Protein AF-A0A3C2ABX9-F1 (afdb_monomer)

Mean predicted aligned error: 4.37 Å

pLDDT: mean 92.17, std 7.95, range [58.44, 98.31]

Secondary structure (DSSP, 8-state):
-TTT-SSP-HHHHHHHHHHHHHHTT--GGG-B-S-SSS--TT-B--HHHHHHHHHHHHH-TTTHHHHHHHSEETTTSGGGTTSSTTSTTSSSEEEEEEEETTEEEEEEEEE-SS---BTTB-PPTT-EEEEEEEEES--S-HHHHHHHHHHHHHHHH-

Nearest PDB structures (foldseek):
  3w1z-assembly1_C  TM=5.181E-01  e=7.958E-01  Schizosaccharomyces pombe 972h-
  3w1z-assembly1_D  TM=4.796E-01  e=7.460E-01  Schizosaccharomyces pombe 972h-
  3guf-assembly1_B  TM=4.893E-01  e=2.387E+00  Xanthomonas citri
  2y7b-assembly1_A  TM=3.233E-01  e=1.099E+00  Homo sapiens
  7lbm-assembly1_k  TM=2.694E-01  e=2.238E+00  Homo sapiens

Structure (mmCIF, N/CA/C/O backbone):
data_AF-A0A3C2ABX9-F1
#
_entry.id   AF-A0A3C2ABX9-F1
#
loop_
_atom_site.group_PDB
_atom_site.id
_atom_site.type_symbol
_atom_site.label_atom_id
_atom_site.label_alt_id
_atom_site.label_comp_id
_atom_site.label_asym_id
_atom_site.label_entity_id
_atom_site.label_seq_id
_atom_site.pdbx_PDB_ins_code
_atom_site.Cartn_x
_atom_site.Cartn_y
_atom_site.Cartn_z
_atom_site.occupancy
_atom_site.B_iso_or_equiv
_atom_site.auth_seq_id
_atom_site.auth_comp_id
_atom_site.auth_asym_id
_atom_site.auth_atom_id
_atom_site.pdbx_PDB_model_num
ATOM 1 N N . ALA A 1 1 ? -6.754 10.333 20.309 1.00 70.50 1 ALA A N 1
ATOM 2 C CA . ALA A 1 1 ? -6.739 11.303 21.423 1.00 70.50 1 ALA A CA 1
ATOM 3 C C . ALA A 1 1 ? -7.080 12.703 20.928 1.00 70.50 1 ALA A C 1
ATOM 5 O O . ALA A 1 1 ? -7.926 13.340 21.531 1.00 70.50 1 ALA A O 1
ATOM 6 N N . GLU A 1 2 ? -6.481 13.148 19.821 1.00 89.44 2 GLU A N 1
ATOM 7 C CA . GLU A 1 2 ? -6.726 14.481 19.250 1.00 89.44 2 GLU A CA 1
ATOM 8 C C . GLU A 1 2 ? -8.150 14.650 18.700 1.00 89.44 2 GLU A C 1
ATOM 10 O O . GLU A 1 2 ? -8.809 15.628 19.021 1.00 89.44 2 GLU A O 1
ATOM 15 N N . ILE A 1 3 ? -8.658 13.664 17.949 1.00 91.69 3 ILE A N 1
ATOM 16 C CA . ILE A 1 3 ? -9.983 13.758 17.306 1.00 91.69 3 ILE A CA 1
ATOM 17 C C . ILE A 1 3 ? -11.118 13.310 18.247 1.00 91.69 3 ILE A C 1
ATOM 19 O O . ILE A 1 3 ? -12.088 14.030 18.452 1.00 91.69 3 ILE A O 1
ATOM 23 N N . LYS A 1 4 ? -10.998 12.124 18.862 1.00 93.81 4 LYS A N 1
ATOM 24 C CA . LYS A 1 4 ? -12.043 11.500 19.716 1.00 93.81 4 LYS A CA 1
ATOM 25 C C . LYS A 1 4 ? -11.814 11.669 21.232 1.00 93.81 4 LYS A C 1
ATOM 27 O O . LYS A 1 4 ? -12.359 10.918 22.048 1.00 93.81 4 LYS A O 1
ATOM 32 N N . GLY A 1 5 ? -10.943 12.598 21.629 1.00 94.00 5 GLY A N 1
ATOM 33 C CA . GLY A 1 5 ? -10.576 12.840 23.029 1.00 94.00 5 GLY A CA 1
ATOM 34 C C . GLY A 1 5 ? -9.730 11.731 23.677 1.00 94.00 5 GLY A C 1
ATOM 35 O O . GLY A 1 5 ? -9.520 10.651 23.113 1.00 94.00 5 GLY A O 1
ATOM 36 N N . ALA A 1 6 ? -9.228 12.000 24.884 1.00 93.44 6 ALA A N 1
ATOM 37 C CA . ALA A 1 6 ? -8.481 11.039 25.697 1.00 93.44 6 ALA A CA 1
ATOM 38 C C . ALA A 1 6 ? -9.420 10.059 26.447 1.00 93.44 6 ALA A C 1
ATOM 40 O O . ALA A 1 6 ? -10.576 10.400 26.700 1.00 93.44 6 ALA A O 1
ATOM 41 N N . PRO A 1 7 ? -8.962 8.842 26.801 1.00 93.62 7 PRO A N 1
ATOM 42 C CA . PRO A 1 7 ? -7.732 8.211 26.325 1.00 93.62 7 PRO A CA 1
ATOM 43 C C . PRO A 1 7 ? -7.827 7.873 24.827 1.00 93.62 7 PRO A C 1
ATOM 45 O O . PRO A 1 7 ? -8.923 7.747 24.276 1.00 93.62 7 PRO A O 1
ATOM 48 N N . GLY A 1 8 ? -6.675 7.760 24.160 1.00 94.19 8 GLY A N 1
ATOM 49 C CA . GLY A 1 8 ? -6.604 7.194 22.813 1.00 94.19 8 GLY A CA 1
ATOM 50 C C . GLY A 1 8 ? -6.728 5.676 22.890 1.00 94.19 8 GLY A C 1
ATOM 51 O O . GLY A 1 8 ? -5.913 5.044 23.554 1.00 94.19 8 GLY A O 1
ATOM 52 N N . THR A 1 9 ? -7.740 5.108 22.238 1.00 94.38 9 THR A N 1
ATOM 53 C CA . THR A 1 9 ? -7.980 3.657 22.205 1.00 94.38 9 THR A CA 1
ATOM 54 C C . THR A 1 9 ? -8.061 3.167 20.763 1.00 94.38 9 THR A C 1
ATOM 56 O O . THR A 1 9 ? -8.286 3.969 19.850 1.00 94.38 9 THR A O 1
ATOM 59 N N . THR A 1 10 ? -7.879 1.861 20.552 1.00 92.69 10 THR A N 1
ATOM 60 C CA . THR A 1 10 ? -8.002 1.239 19.226 1.00 92.69 10 THR A CA 1
ATOM 61 C C . THR A 1 10 ? -9.390 1.474 18.644 1.00 92.69 10 THR A C 1
ATOM 63 O O . THR A 1 10 ? -9.498 1.867 17.490 1.00 92.69 10 THR A O 1
ATOM 66 N N . GLU A 1 11 ? -10.441 1.327 19.449 1.00 93.88 11 GLU A N 1
ATOM 67 C CA . GLU A 1 11 ? -11.836 1.501 19.030 1.00 93.88 11 GLU A CA 1
ATOM 68 C C . GLU A 1 11 ? -12.074 2.917 18.498 1.00 93.88 11 GLU A C 1
ATOM 70 O O . GLU A 1 11 ? -12.563 3.088 17.386 1.00 93.88 11 GLU A O 1
ATOM 75 N N . LYS A 1 12 ? -11.619 3.940 19.234 1.00 95.69 12 LYS A N 1
ATOM 76 C CA . LYS A 1 12 ? -11.708 5.339 18.796 1.00 95.69 12 LYS A CA 1
ATOM 77 C C . LYS A 1 12 ? -10.891 5.616 17.533 1.00 95.69 12 LYS A C 1
ATOM 79 O O . LYS A 1 12 ? -11.264 6.473 16.741 1.00 95.69 12 LYS A O 1
ATOM 84 N N . GLY A 1 13 ? -9.750 4.947 17.369 1.00 95.44 13 GLY A N 1
ATOM 85 C CA . GLY A 1 13 ? -8.945 5.048 16.152 1.00 95.44 13 GLY A CA 1
ATOM 86 C C . GLY A 1 13 ? -9.660 4.440 14.946 1.00 95.44 13 GLY A C 1
ATOM 87 O O . GLY A 1 13 ? -9.686 5.052 13.883 1.00 95.44 13 GLY A O 1
ATOM 88 N N . LEU A 1 14 ? -10.285 3.275 15.129 1.00 95.12 14 LEU A N 1
ATOM 89 C CA . LEU A 1 14 ? -11.068 2.611 14.091 1.00 95.12 14 LEU A CA 1
ATOM 90 C C . LEU A 1 14 ? -12.284 3.444 13.682 1.00 95.12 14 LEU A C 1
ATOM 92 O O . LEU A 1 14 ? -12.527 3.563 12.490 1.00 95.12 14 LEU A O 1
ATOM 96 N N . GLU A 1 15 ? -12.979 4.093 14.621 1.00 95.38 15 GLU A N 1
ATOM 97 C CA . GLU A 1 15 ? -14.072 5.020 14.287 1.00 95.38 15 GLU A CA 1
ATOM 98 C C . GLU A 1 15 ? -13.621 6.130 13.326 1.00 95.38 15 GLU A C 1
ATOM 100 O O . GLU A 1 15 ? -14.303 6.405 12.346 1.00 95.38 15 GLU A O 1
ATOM 105 N N . VAL A 1 16 ? -12.452 6.735 13.567 1.00 96.44 16 VAL A N 1
ATOM 106 C CA . VAL A 1 16 ? -11.902 7.783 12.686 1.00 96.44 16 VAL A CA 1
ATOM 107 C C . VAL A 1 16 ? -11.545 7.222 11.307 1.00 96.44 16 VAL A C 1
ATOM 109 O O . VAL A 1 16 ? -11.787 7.871 10.292 1.00 96.44 16 VAL A O 1
ATOM 112 N N . VAL A 1 17 ? -10.982 6.011 11.252 1.00 96.06 17 VAL A N 1
ATOM 113 C CA . VAL A 1 17 ? -10.695 5.339 9.975 1.00 96.06 17 VAL A CA 1
ATOM 114 C C . VAL A 1 17 ? -11.992 5.061 9.216 1.00 96.06 17 VAL A C 1
ATOM 116 O O . VAL A 1 17 ? -12.058 5.329 8.023 1.00 96.06 17 VAL A O 1
ATOM 119 N N . GLU A 1 18 ? -13.030 4.560 9.884 1.00 95.69 18 GLU A N 1
ATOM 120 C CA . GLU A 1 18 ? -14.331 4.290 9.266 1.00 95.69 18 GLU A CA 1
ATOM 121 C C . GLU A 1 18 ? -15.009 5.559 8.734 1.00 95.69 18 GLU A C 1
ATOM 123 O O . GLU A 1 18 ? -15.584 5.523 7.647 1.00 95.69 18 GLU A O 1
ATOM 128 N N . GLU A 1 19 ? -14.913 6.675 9.461 1.00 96.50 19 GLU A N 1
ATOM 129 C CA . GLU A 1 19 ? -15.397 7.985 9.008 1.00 96.50 19 GLU A CA 1
ATOM 130 C C . GLU A 1 19 ? -14.702 8.406 7.709 1.00 96.50 19 GLU A C 1
ATOM 132 O O . GLU A 1 19 ? -15.377 8.687 6.718 1.00 96.50 19 GLU A O 1
ATOM 137 N N . TYR A 1 20 ? -13.369 8.332 7.670 1.00 96.81 20 TYR A N 1
ATOM 138 C CA . TYR A 1 20 ? -12.590 8.629 6.467 1.00 96.81 20 TYR A CA 1
ATOM 139 C C . TYR A 1 20 ? -12.945 7.706 5.287 1.00 96.81 20 TYR A C 1
ATOM 141 O O . TYR A 1 20 ? -13.106 8.169 4.158 1.00 96.81 20 TYR A O 1
ATOM 149 N N . LEU A 1 21 ? -13.112 6.398 5.521 1.00 97.75 21 LEU A N 1
ATOM 150 C CA . LEU A 1 21 ? -13.526 5.468 4.464 1.00 97.75 21 LEU A CA 1
ATOM 151 C C . LEU A 1 21 ? -14.907 5.835 3.897 1.00 97.75 21 LEU A C 1
ATOM 153 O O . LEU A 1 21 ? -15.114 5.750 2.684 1.00 97.75 21 LEU A O 1
ATOM 157 N N . GLY A 1 22 ? -15.826 6.292 4.752 1.00 97.69 22 GLY A N 1
ATOM 158 C CA . GLY A 1 22 ? -17.121 6.827 4.338 1.00 97.69 22 GLY A CA 1
ATOM 159 C C . GLY A 1 22 ? -17.000 8.075 3.458 1.00 97.69 22 GLY A C 1
ATOM 160 O O . GLY A 1 22 ? -17.667 8.151 2.425 1.00 97.69 22 GLY A O 1
ATOM 161 N N . GLU A 1 23 ? -16.117 9.014 3.812 1.00 97.19 23 GLU A N 1
ATOM 162 C CA . GLU A 1 23 ? -15.858 10.243 3.042 1.00 97.19 23 GLU A CA 1
ATOM 163 C C . GLU A 1 23 ? -15.367 9.953 1.617 1.00 97.19 23 GLU A C 1
ATOM 165 O O . GLU A 1 23 ? -15.803 10.602 0.667 1.00 97.19 23 GLU A O 1
ATOM 170 N N . ILE A 1 24 ? -14.530 8.925 1.442 1.00 97.38 24 ILE A N 1
ATOM 171 C CA . ILE A 1 24 ? -14.031 8.494 0.123 1.00 97.38 24 ILE A CA 1
ATOM 172 C C . ILE A 1 24 ? -14.980 7.510 -0.590 1.00 97.38 24 ILE A C 1
ATOM 174 O O . ILE A 1 24 ? -14.623 6.864 -1.581 1.00 97.38 24 ILE A O 1
ATOM 178 N N . GLY A 1 25 ? -16.213 7.370 -0.094 1.00 97.00 25 GLY A N 1
ATOM 179 C CA . GLY A 1 25 ? -17.276 6.603 -0.738 1.00 97.00 25 GLY A CA 1
ATOM 180 C C . GLY A 1 25 ? -17.120 5.085 -0.623 1.00 97.00 25 GLY A C 1
ATOM 181 O O . GLY A 1 25 ? -17.520 4.351 -1.537 1.00 97.00 25 GLY A O 1
ATOM 182 N N . ILE A 1 26 ? -16.517 4.590 0.458 1.00 97.81 26 ILE A N 1
ATOM 183 C CA . ILE A 1 26 ? -16.511 3.169 0.815 1.00 97.81 26 ILE A CA 1
ATOM 184 C C . ILE A 1 26 ? -17.597 2.924 1.867 1.00 97.81 26 ILE A C 1
ATOM 186 O O . ILE A 1 26 ? -17.591 3.500 2.948 1.00 97.81 26 ILE A O 1
ATOM 190 N N . GLN A 1 27 ? -18.539 2.037 1.550 1.00 95.44 27 GLN A N 1
ATOM 191 C CA . GLN A 1 27 ? -19.667 1.726 2.430 1.00 95.44 27 GLN A CA 1
ATOM 192 C C . GLN A 1 27 ? -19.222 0.859 3.613 1.00 95.44 27 GLN A C 1
ATOM 194 O O . GLN A 1 27 ? -18.505 -0.127 3.420 1.00 95.44 27 GLN A O 1
ATOM 199 N N . LYS A 1 28 ? -19.685 1.19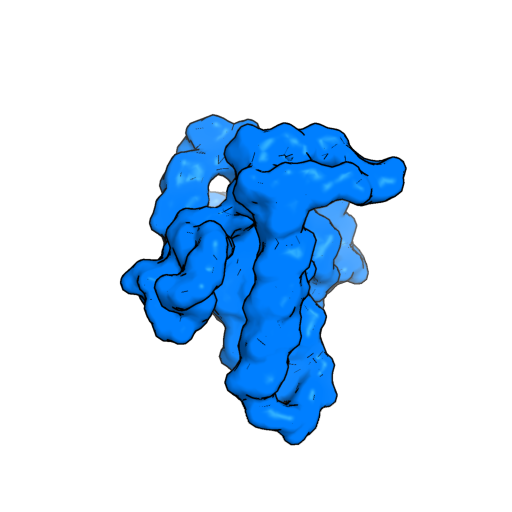6 4.819 1.00 91.62 28 LYS A N 1
ATOM 200 C CA . LYS A 1 28 ? -19.269 0.574 6.085 1.00 91.62 28 LYS A CA 1
ATOM 201 C C . LYS A 1 28 ? -19.452 -0.947 6.111 1.00 91.62 28 LYS A C 1
ATOM 203 O O . LYS A 1 28 ? -18.618 -1.664 6.647 1.00 91.62 28 LYS A O 1
ATOM 208 N N . GLU A 1 29 ? -20.501 -1.459 5.476 1.00 93.44 29 GLU A N 1
ATOM 209 C CA . GLU A 1 29 ? -20.846 -2.885 5.464 1.00 93.44 29 GLU A CA 1
ATOM 210 C C . GLU A 1 29 ? -20.000 -3.702 4.473 1.00 93.44 29 GLU A C 1
ATOM 212 O O . GLU A 1 29 ? -20.087 -4.929 4.437 1.00 93.44 29 GLU A O 1
ATOM 217 N N . THR A 1 30 ? -19.178 -3.038 3.654 1.00 95.62 30 THR A N 1
ATOM 218 C CA . THR A 1 30 ? -18.392 -3.686 2.592 1.00 95.62 30 THR A CA 1
ATOM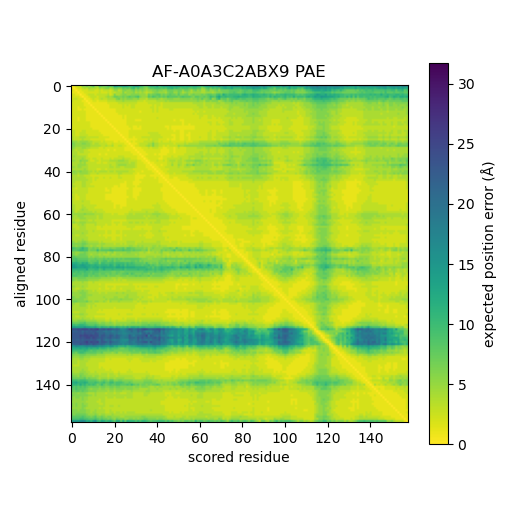 219 C C . THR A 1 30 ? -16.972 -4.055 3.019 1.00 95.62 30 THR A C 1
ATOM 221 O O . THR A 1 30 ? -16.236 -4.653 2.233 1.00 95.62 30 THR A O 1
ATOM 224 N N . TYR A 1 31 ? -16.562 -3.720 4.243 1.00 96.31 31 TYR A N 1
ATOM 225 C CA . TYR A 1 31 ? -15.247 -4.044 4.791 1.00 96.31 31 TYR A CA 1
ATOM 226 C C . TYR A 1 31 ? -15.336 -4.442 6.267 1.00 96.31 31 TYR A C 1
ATOM 228 O O . TYR A 1 31 ? -16.355 -4.271 6.931 1.00 96.31 31 TYR A O 1
ATOM 236 N N . LYS A 1 32 ? -14.238 -4.980 6.797 1.00 96.56 32 LYS A N 1
ATOM 237 C CA . LYS A 1 32 ? -14.052 -5.201 8.232 1.00 96.56 32 LYS A CA 1
ATOM 238 C C . LYS A 1 32 ? -12.635 -4.808 8.614 1.00 96.56 32 LYS A C 1
ATOM 240 O O . LYS A 1 32 ? -11.692 -5.342 8.040 1.00 96.56 32 LYS A O 1
ATOM 245 N N . ILE A 1 33 ? -12.476 -3.916 9.585 1.00 95.31 33 ILE A N 1
ATOM 246 C CA . ILE A 1 33 ? -11.164 -3.528 10.115 1.00 95.31 33 ILE A CA 1
ATOM 247 C C . ILE A 1 33 ? -11.177 -3.813 11.610 1.00 95.31 33 ILE A C 1
ATOM 249 O O . ILE A 1 33 ? -11.993 -3.284 12.354 1.00 95.31 33 ILE A O 1
ATOM 253 N N . ALA A 1 34 ? -10.308 -4.720 12.030 1.00 94.25 34 ALA A N 1
ATOM 254 C CA . ALA A 1 34 ? -10.143 -5.142 13.412 1.00 94.25 34 ALA A CA 1
ATOM 255 C C . ALA A 1 34 ? -8.895 -4.522 14.056 1.00 94.25 34 ALA A C 1
ATOM 257 O O . ALA A 1 34 ? -8.850 -4.387 15.274 1.00 94.25 34 ALA A O 1
ATOM 258 N N . ASP A 1 35 ? -7.891 -4.151 13.257 1.00 93.44 35 ASP A N 1
ATOM 259 C CA . ASP A 1 35 ? -6.729 -3.382 13.698 1.00 93.44 35 ASP A CA 1
ATOM 260 C C . ASP A 1 35 ? -6.142 -2.538 12.556 1.00 93.44 35 ASP A C 1
ATOM 262 O O . ASP A 1 35 ? -6.459 -2.739 11.384 1.00 93.44 35 ASP A O 1
ATOM 266 N N . GLY A 1 36 ? -5.278 -1.581 12.906 1.00 89.81 36 GLY A N 1
ATOM 267 C CA . GLY A 1 36 ? -4.592 -0.721 11.934 1.00 89.81 36 GLY A CA 1
ATOM 268 C C . GLY A 1 36 ? -3.286 -1.296 11.374 1.00 89.81 36 GLY A C 1
ATOM 269 O O . GLY A 1 36 ? -2.736 -0.739 10.431 1.00 89.81 36 GLY A O 1
ATOM 270 N N . SER A 1 37 ? -2.758 -2.383 11.945 1.00 90.62 37 SER A N 1
ATOM 271 C CA . SER A 1 37 ? -1.482 -2.973 11.510 1.00 90.62 37 SER A CA 1
ATOM 272 C C . SER A 1 37 ? -1.649 -3.994 10.387 1.00 90.62 37 SER A C 1
ATOM 274 O O . SER A 1 37 ? -0.695 -4.259 9.655 1.00 90.62 37 SER A O 1
ATOM 276 N N . GLY A 1 38 ? -2.841 -4.582 10.256 1.00 89.88 38 GLY A N 1
ATOM 277 C CA . GLY A 1 38 ? -3.107 -5.670 9.326 1.00 89.88 38 GLY A CA 1
ATOM 278 C C . GLY A 1 38 ? -2.823 -7.063 9.898 1.00 89.88 38 GLY A C 1
ATOM 279 O O . GLY A 1 38 ? -2.951 -8.035 9.159 1.00 89.88 38 GLY A O 1
ATOM 280 N N . LEU A 1 39 ? -2.447 -7.196 11.178 1.00 92.25 39 LEU A N 1
ATOM 281 C CA . LEU A 1 39 ? -2.120 -8.494 11.792 1.00 92.25 39 LEU A CA 1
ATOM 282 C C . LEU A 1 39 ? -3.362 -9.348 12.060 1.00 92.25 39 LEU A C 1
ATOM 284 O O . LEU A 1 39 ? -3.305 -10.580 11.999 1.00 92.25 39 LEU A O 1
ATOM 288 N N . SER A 1 40 ? -4.494 -8.712 12.347 1.00 92.81 40 SER A N 1
ATOM 289 C CA . SER A 1 40 ? -5.745 -9.412 12.573 1.00 92.81 40 SER A CA 1
ATOM 290 C C . SER A 1 40 ? -6.224 -10.103 11.303 1.00 92.81 40 SER A C 1
ATOM 292 O O . SER A 1 40 ? -6.542 -9.480 10.287 1.00 92.81 40 SER A O 1
ATOM 294 N N . ARG A 1 41 ? -6.415 -11.421 11.406 1.00 91.88 41 ARG A N 1
ATOM 295 C CA . ARG A 1 41 ? -7.061 -12.231 10.366 1.00 91.88 41 ARG A CA 1
ATOM 296 C C . ARG A 1 41 ? -8.538 -11.894 10.166 1.00 91.88 41 ARG A C 1
ATOM 298 O O . ARG A 1 41 ? -9.158 -12.487 9.287 1.00 91.88 41 ARG A O 1
ATOM 305 N N . PHE A 1 42 ? -9.114 -10.980 10.947 1.00 93.50 42 PHE A N 1
ATOM 306 C CA . PHE A 1 42 ? -10.469 -10.474 10.736 1.00 93.50 42 PHE A CA 1
ATOM 307 C C . PHE A 1 42 ? -10.525 -9.252 9.817 1.00 93.50 42 PHE A C 1
ATOM 309 O O . PHE A 1 42 ? -11.625 -8.888 9.406 1.00 93.50 42 PHE A O 1
ATOM 316 N N . ASN A 1 43 ? -9.382 -8.660 9.457 1.00 94.56 43 ASN A N 1
ATOM 317 C CA . ASN A 1 43 ? -9.335 -7.589 8.468 1.00 94.56 43 ASN A CA 1
ATOM 318 C C . ASN A 1 43 ? -9.811 -8.106 7.097 1.00 94.56 43 ASN A C 1
ATOM 320 O O . ASN A 1 43 ? -9.348 -9.142 6.610 1.00 94.56 43 ASN A O 1
ATOM 324 N N . ARG A 1 44 ? -10.764 -7.413 6.477 1.00 95.88 44 ARG A N 1
ATOM 325 C CA . ARG A 1 44 ? -11.328 -7.713 5.157 1.00 95.88 44 ARG A CA 1
ATOM 326 C C . ARG A 1 44 ? -11.489 -6.414 4.387 1.00 95.88 44 ARG A C 1
ATOM 328 O O . ARG A 1 44 ? -12.348 -5.607 4.726 1.00 95.88 44 ARG A O 1
ATOM 335 N N . LEU A 1 45 ? -10.677 -6.254 3.349 1.00 96.56 45 LEU A N 1
ATO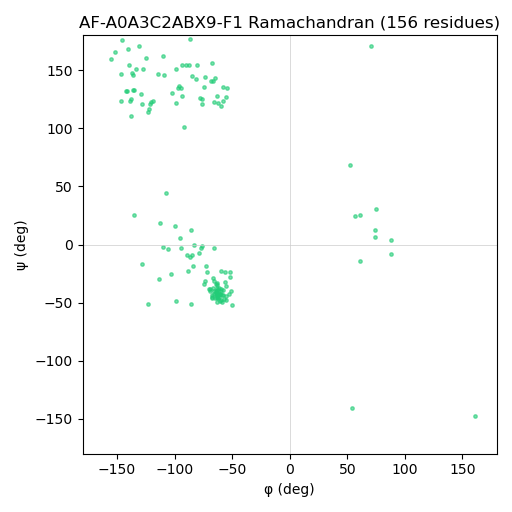M 336 C CA . LEU A 1 45 ? -10.825 -5.219 2.335 1.00 96.56 45 LEU A CA 1
ATOM 337 C C . LEU A 1 45 ? -10.657 -5.848 0.952 1.00 96.56 45 LEU A C 1
ATOM 339 O O . LEU A 1 45 ? -9.950 -6.844 0.783 1.00 96.56 45 LEU A O 1
ATOM 343 N N . THR A 1 46 ? -11.313 -5.256 -0.034 1.00 97.56 46 THR A N 1
ATOM 344 C CA . THR A 1 46 ? -11.177 -5.596 -1.449 1.00 97.56 46 THR A CA 1
ATOM 345 C C . THR A 1 46 ? -10.067 -4.759 -2.089 1.00 97.56 46 THR A C 1
ATOM 347 O O . THR A 1 46 ? -9.824 -3.632 -1.646 1.00 97.56 46 THR A O 1
ATOM 350 N N . PRO A 1 47 ? -9.430 -5.240 -3.172 1.00 97.56 47 PRO A N 1
ATOM 351 C CA . PRO A 1 47 ? -8.470 -4.437 -3.926 1.00 97.56 47 PRO A CA 1
ATOM 352 C C . PRO A 1 47 ? -9.042 -3.076 -4.350 1.00 97.56 47 PRO A C 1
ATOM 354 O O . PRO A 1 47 ? -8.388 -2.058 -4.167 1.00 97.56 47 PRO A O 1
ATOM 357 N N . SER A 1 48 ? -10.295 -3.022 -4.813 1.00 97.75 48 SER A N 1
ATOM 358 C CA . SER A 1 48 ? -10.951 -1.773 -5.229 1.00 97.75 48 SER A CA 1
ATOM 359 C C . SER A 1 48 ? -11.123 -0.758 -4.092 1.00 97.75 48 SER A C 1
ATOM 361 O O . SER A 1 48 ? -11.044 0.443 -4.330 1.00 97.75 48 SER A O 1
ATOM 363 N N . GLN A 1 49 ? -11.333 -1.209 -2.852 1.00 98.12 49 GLN A N 1
ATOM 364 C CA . GLN A 1 49 ? -11.362 -0.313 -1.688 1.00 98.12 49 GLN A CA 1
ATOM 365 C C . GLN A 1 49 ? -9.976 0.262 -1.387 1.00 98.12 49 GLN A C 1
ATOM 367 O O . GLN A 1 49 ? -9.862 1.445 -1.084 1.00 98.12 49 GLN A O 1
ATOM 372 N N . ILE A 1 50 ? -8.920 -0.548 -1.513 1.00 98.12 50 ILE A N 1
ATOM 373 C CA . ILE A 1 50 ? -7.541 -0.066 -1.362 1.00 98.12 50 ILE A CA 1
ATOM 374 C C . ILE A 1 50 ? -7.199 0.942 -2.464 1.00 98.12 50 ILE A C 1
ATOM 376 O O . ILE A 1 50 ? -6.607 1.975 -2.167 1.00 98.12 50 ILE A O 1
ATOM 380 N N . ILE A 1 51 ? -7.629 0.697 -3.707 1.00 98.19 51 ILE A N 1
ATOM 381 C CA . ILE A 1 51 ? -7.475 1.654 -4.812 1.00 98.19 51 ILE A CA 1
ATOM 382 C C . ILE A 1 51 ? -8.124 2.998 -4.474 1.00 98.19 51 ILE A C 1
ATOM 384 O O . ILE A 1 51 ? -7.452 4.012 -4.598 1.00 98.19 51 ILE A O 1
ATOM 388 N N . LYS A 1 52 ? -9.357 3.023 -3.951 1.00 98.12 52 LYS A N 1
ATOM 389 C CA . LYS A 1 52 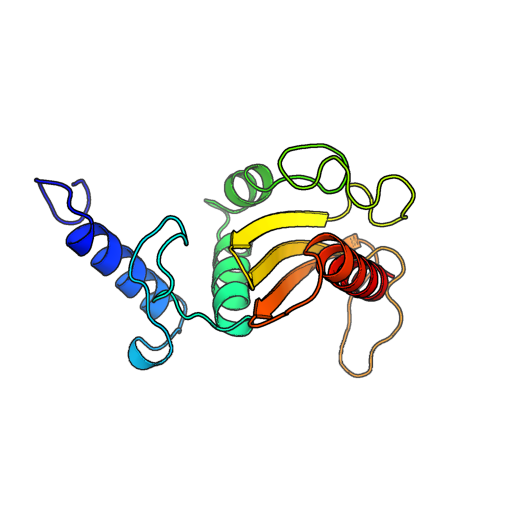? -10.010 4.279 -3.535 1.00 98.12 52 LYS A CA 1
ATOM 390 C C . LYS A 1 52 ? -9.208 5.058 -2.489 1.00 98.12 52 LYS A C 1
ATOM 392 O O . LYS A 1 52 ? -9.135 6.282 -2.554 1.00 98.12 52 LYS A O 1
ATOM 397 N N . VAL A 1 53 ? -8.588 4.364 -1.531 1.00 98.06 53 VAL A N 1
ATOM 398 C CA . VAL A 1 53 ? -7.710 5.005 -0.536 1.00 98.06 53 VAL A CA 1
ATOM 399 C C . VAL A 1 53 ? -6.481 5.613 -1.212 1.00 98.06 53 VAL A C 1
ATOM 401 O O . VAL A 1 53 ? -6.137 6.757 -0.922 1.00 98.06 53 VAL A O 1
ATOM 404 N N . LEU A 1 54 ? -5.839 4.8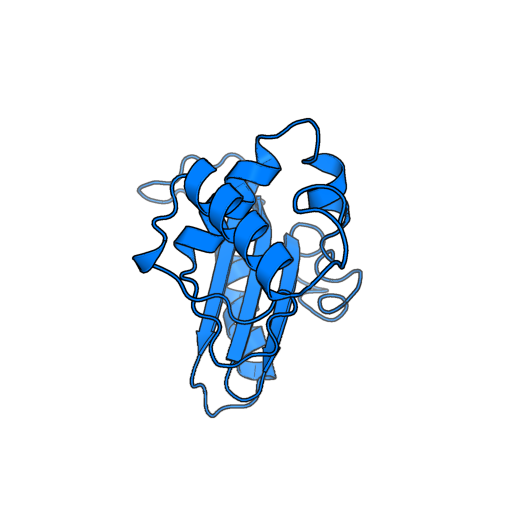73 -2.121 1.00 98.31 54 LEU A N 1
ATOM 405 C CA . LEU A 1 54 ? -4.686 5.357 -2.882 1.00 98.31 54 LEU A CA 1
ATOM 406 C C . LEU A 1 54 ? -5.065 6.560 -3.761 1.00 98.31 54 LEU A C 1
ATOM 408 O O . LEU A 1 54 ? -4.388 7.577 -3.730 1.00 98.31 54 LEU A O 1
ATOM 412 N N . GLU A 1 55 ? -6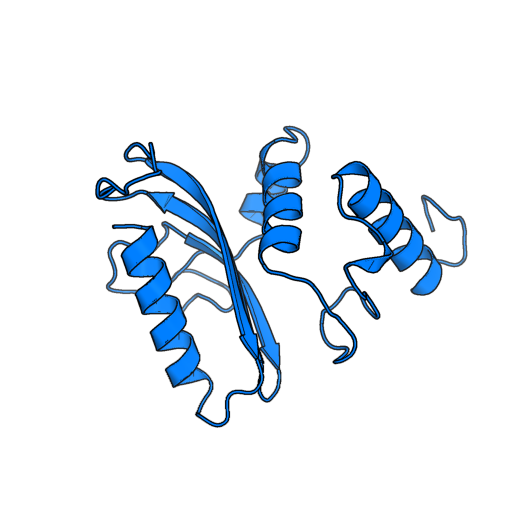.182 6.504 -4.481 1.00 97.75 55 GLU A N 1
ATOM 413 C CA . GLU A 1 55 ? -6.678 7.621 -5.293 1.00 97.75 55 GLU A CA 1
ATOM 414 C C . GLU A 1 55 ? -6.972 8.860 -4.441 1.00 97.75 55 GLU A C 1
ATOM 416 O O . GLU A 1 55 ? -6.593 9.968 -4.817 1.00 97.75 55 GLU A O 1
ATOM 421 N N . SER A 1 56 ? -7.598 8.692 -3.272 1.00 98.00 56 SER A N 1
ATOM 422 C CA . SER A 1 56 ? -7.852 9.810 -2.361 1.00 98.00 56 SER A CA 1
ATOM 423 C C . SER A 1 56 ? -6.556 10.445 -1.856 1.00 98.00 56 SER A C 1
ATOM 425 O O . SER A 1 56 ? -6.463 11.667 -1.799 1.00 98.00 56 SER A O 1
ATOM 427 N N . MET A 1 57 ? -5.551 9.638 -1.504 1.00 97.88 57 MET A N 1
ATOM 428 C CA . MET A 1 57 ? -4.249 10.142 -1.052 1.00 97.88 57 MET A CA 1
ATOM 429 C C . MET A 1 57 ? -3.466 10.805 -2.186 1.00 97.88 57 MET A C 1
ATOM 431 O O . MET A 1 57 ? -2.823 11.828 -1.975 1.00 97.88 57 MET A O 1
ATOM 435 N N . TYR A 1 58 ? -3.532 10.247 -3.396 1.00 97.06 58 TYR A N 1
ATOM 436 C CA . TYR A 1 58 ? -2.862 10.803 -4.566 1.00 97.06 58 TYR A CA 1
ATOM 437 C C . TYR A 1 58 ? -3.450 12.156 -4.977 1.00 97.06 58 TYR A C 1
ATOM 439 O O . TYR A 1 58 ? -2.711 13.045 -5.381 1.00 97.06 58 TYR A O 1
ATOM 447 N N . ASN A 1 59 ? -4.767 12.329 -4.863 1.00 96.94 59 ASN A N 1
ATOM 448 C CA . ASN A 1 59 ? -5.442 13.566 -5.257 1.00 96.94 59 ASN A CA 1
ATOM 449 C C . ASN A 1 59 ? -5.437 14.654 -4.167 1.00 96.94 59 ASN A C 1
ATOM 451 O O . ASN A 1 59 ? -5.814 15.793 -4.447 1.00 96.94 59 ASN A O 1
ATOM 455 N N . ASP A 1 60 ? -5.007 14.345 -2.940 1.00 97.19 60 ASP A N 1
ATOM 456 C CA . ASP A 1 60 ? -4.886 15.330 -1.864 1.00 97.19 60 ASP A CA 1
ATOM 457 C C . ASP A 1 60 ? -3.480 15.937 -1.822 1.00 97.19 60 ASP A C 1
ATOM 459 O O . ASP A 1 60 ? -2.545 15.368 -1.256 1.00 97.19 60 ASP A O 1
ATOM 463 N N . PHE A 1 61 ? -3.342 17.146 -2.371 1.00 96.88 61 PHE A N 1
ATOM 464 C CA . PHE A 1 61 ? -2.077 17.887 -2.418 1.00 96.88 61 PHE A CA 1
ATOM 465 C C . PHE A 1 61 ? -1.380 18.023 -1.051 1.00 96.88 61 PHE A C 1
ATOM 467 O O . PHE A 1 61 ? -0.158 18.132 -0.999 1.00 96.88 61 PHE A O 1
ATOM 474 N N . ARG A 1 62 ? -2.132 18.010 0.059 1.00 97.25 62 ARG A N 1
ATOM 475 C CA . ARG A 1 62 ? -1.577 18.167 1.415 1.00 97.25 62 ARG A CA 1
ATOM 476 C C . ARG A 1 62 ? -0.789 16.949 1.887 1.00 97.25 62 ARG A C 1
ATOM 478 O O . ARG A 1 62 ? 0.008 17.087 2.808 1.00 97.25 62 ARG A O 1
ATOM 485 N N . PHE A 1 63 ? -1.072 15.776 1.321 1.00 95.50 63 PHE A N 1
ATOM 486 C CA . PHE A 1 63 ? -0.531 14.497 1.785 1.00 95.50 63 PHE A CA 1
ATOM 487 C C . PHE A 1 63 ? 0.121 13.672 0.677 1.00 95.50 63 PHE A C 1
ATOM 489 O O . PHE A 1 63 ? 0.859 12.738 0.985 1.00 95.50 63 PHE A O 1
ATOM 496 N N . GLN A 1 64 ? -0.142 13.982 -0.596 1.00 97.12 64 GLN A N 1
ATOM 497 C CA . GLN A 1 64 ? 0.293 13.191 -1.746 1.00 97.12 64 GLN A CA 1
ATOM 498 C C . GLN A 1 64 ? 1.791 12.861 -1.701 1.00 97.12 64 GLN A C 1
ATOM 500 O O . GLN A 1 64 ? 2.173 11.694 -1.816 1.00 97.12 64 GLN A O 1
ATOM 505 N N . SER A 1 65 ? 2.643 13.875 -1.527 1.00 96.94 65 SER A N 1
ATOM 506 C CA . SER A 1 65 ? 4.099 13.712 -1.619 1.00 96.94 65 SER A CA 1
ATOM 507 C C . SER A 1 65 ? 4.642 12.865 -0.471 1.00 96.94 65 SER A C 1
ATOM 509 O O . SER A 1 65 ? 5.404 11.924 -0.692 1.00 96.94 65 SER A O 1
ATOM 511 N N . GLU A 1 66 ? 4.210 13.155 0.752 1.00 97.75 66 GLU A N 1
ATOM 512 C CA . GLU A 1 66 ? 4.600 12.458 1.973 1.00 97.75 66 GLU A CA 1
ATOM 513 C C . GLU A 1 66 ? 4.099 11.012 1.965 1.00 97.75 66 GLU A C 1
ATOM 515 O O . GLU A 1 66 ? 4.843 10.090 2.306 1.00 97.75 66 GLU A O 1
ATOM 520 N N . TYR A 1 67 ? 2.860 10.795 1.521 1.00 97.44 67 TYR A N 1
ATOM 521 C CA . TYR A 1 67 ? 2.270 9.467 1.430 1.00 97.44 67 TYR A CA 1
ATOM 522 C C . TYR A 1 67 ? 3.037 8.594 0.432 1.00 97.44 67 TYR A C 1
ATOM 524 O O . TYR A 1 67 ? 3.454 7.489 0.781 1.00 97.44 67 TYR A O 1
ATOM 532 N N . ILE A 1 68 ? 3.304 9.093 -0.780 1.00 97.06 68 ILE A N 1
ATOM 533 C CA . ILE A 1 68 ? 4.089 8.368 -1.794 1.00 97.06 68 ILE A CA 1
ATOM 534 C C . ILE A 1 68 ? 5.529 8.126 -1.316 1.00 97.06 68 ILE A C 1
ATOM 536 O O . ILE A 1 68 ? 6.084 7.048 -1.548 1.00 97.06 68 ILE A O 1
ATOM 540 N N . ALA A 1 69 ? 6.140 9.102 -0.639 1.00 96.50 69 ALA A N 1
ATOM 541 C CA . ALA A 1 69 ? 7.490 8.978 -0.097 1.00 96.50 69 ALA A CA 1
ATOM 542 C C . ALA A 1 69 ? 7.588 7.934 1.025 1.00 96.50 69 ALA A C 1
ATOM 544 O O . ALA A 1 69 ? 8.637 7.315 1.179 1.00 96.50 69 ALA A O 1
ATOM 545 N N . SER A 1 70 ? 6.505 7.711 1.777 1.00 96.75 70 SER A N 1
ATOM 546 C CA . SER A 1 70 ? 6.459 6.718 2.859 1.00 96.75 70 SER A CA 1
ATOM 547 C C . SER A 1 70 ? 6.431 5.261 2.374 1.00 96.75 70 SER A C 1
ATOM 549 O O . SER A 1 70 ? 6.706 4.343 3.150 1.00 96.75 70 SER A O 1
ATOM 551 N N . LEU A 1 71 ? 6.078 5.033 1.105 1.00 97.50 71 LEU A N 1
ATOM 552 C CA . LEU A 1 71 ? 6.018 3.704 0.505 1.00 97.50 71 LEU A CA 1
ATOM 553 C C . LEU A 1 71 ? 7.409 3.245 0.064 1.00 97.50 71 LEU A C 1
ATOM 555 O O . LEU A 1 71 ? 8.181 4.025 -0.495 1.00 97.50 71 LEU A O 1
ATOM 559 N N . SER A 1 72 ? 7.688 1.952 0.244 1.00 97.31 72 SER A N 1
ATOM 560 C CA . SER A 1 72 ? 8.949 1.352 -0.193 1.00 97.31 72 SER A CA 1
ATOM 561 C C . SER A 1 72 ? 9.083 1.392 -1.710 1.00 97.31 72 SER A C 1
ATOM 563 O O . SER A 1 72 ? 8.105 1.182 -2.431 1.00 97.31 72 SER A O 1
ATOM 565 N N . VAL A 1 73 ? 10.302 1.618 -2.183 1.00 96.81 73 VAL A N 1
ATOM 566 C CA . VAL A 1 73 ? 10.662 1.666 -3.598 1.00 96.81 73 VAL A CA 1
ATOM 567 C C . VAL A 1 73 ? 11.138 0.282 -4.042 1.00 96.81 73 VAL A C 1
ATOM 569 O O . VAL A 1 73 ? 12.018 -0.326 -3.423 1.00 96.81 73 VAL A O 1
ATOM 572 N N . MET A 1 74 ? 10.544 -0.230 -5.121 1.00 95.25 74 MET A N 1
ATOM 573 C CA . MET A 1 74 ? 10.853 -1.553 -5.664 1.00 95.25 74 MET A CA 1
ATOM 574 C C . MET A 1 74 ? 12.332 -1.679 -6.030 1.00 95.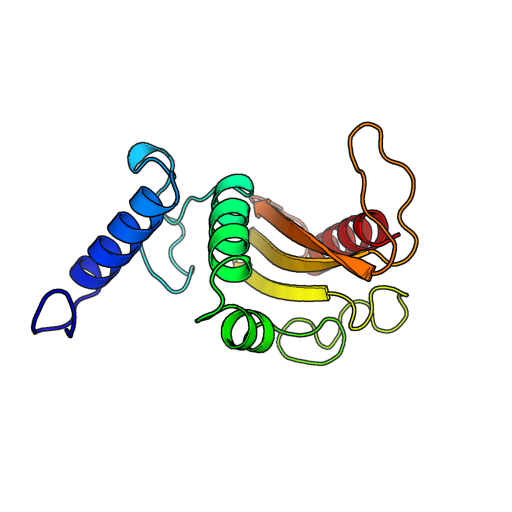25 74 MET A C 1
ATOM 576 O O . MET A 1 74 ? 12.842 -0.899 -6.832 1.00 95.25 74 MET A O 1
ATOM 580 N N . GLY A 1 75 ? 12.994 -2.680 -5.445 1.00 93.94 75 GLY A N 1
ATOM 581 C CA . GLY A 1 75 ? 14.408 -2.975 -5.664 1.00 93.94 75 GLY A CA 1
ATOM 582 C C . GLY A 1 75 ? 15.393 -2.015 -4.992 1.00 93.94 75 GLY A C 1
ATOM 583 O O . GLY A 1 75 ? 16.579 -2.030 -5.319 1.00 93.94 75 GLY A O 1
ATOM 584 N N . VAL A 1 76 ? 14.925 -1.163 -4.071 1.00 94.31 76 VAL A N 1
ATOM 585 C CA . VAL A 1 76 ? 15.777 -0.182 -3.377 1.00 94.31 76 VAL A CA 1
ATOM 586 C C . VAL A 1 76 ? 15.716 -0.349 -1.864 1.00 94.31 76 VAL A C 1
ATOM 588 O O . VAL A 1 76 ? 16.762 -0.454 -1.219 1.00 94.31 76 VAL A O 1
ATOM 591 N N . ASP A 1 77 ? 14.519 -0.398 -1.272 1.00 93.25 77 ASP A N 1
ATOM 592 C CA . ASP A 1 77 ? 14.385 -0.384 0.184 1.00 93.25 77 ASP A CA 1
ATOM 593 C C . ASP A 1 77 ? 13.222 -1.223 0.741 1.00 93.25 77 ASP A C 1
ATOM 595 O O . ASP A 1 77 ? 12.444 -1.873 0.033 1.00 93.25 77 ASP A O 1
ATOM 599 N N . GLY A 1 78 ? 13.172 -1.265 2.076 1.00 91.31 78 GLY A N 1
ATOM 600 C CA . GLY A 1 78 ? 12.135 -1.946 2.836 1.00 91.31 78 GLY A CA 1
ATOM 601 C C . GLY A 1 78 ? 11.963 -3.414 2.450 1.00 91.31 78 GLY A C 1
ATOM 602 O O . GLY A 1 78 ? 12.920 -4.147 2.200 1.00 91.31 78 GLY A O 1
ATOM 603 N N . SER A 1 79 ? 10.708 -3.848 2.405 1.00 90.06 79 SER A N 1
ATOM 604 C CA . SER A 1 79 ? 10.321 -5.210 2.030 1.00 90.06 79 SER A CA 1
ATOM 605 C C . SER A 1 79 ? 10.361 -5.477 0.521 1.00 90.06 79 SER A C 1
ATOM 607 O O . SER A 1 79 ? 10.097 -6.605 0.102 1.00 90.06 79 SER A O 1
ATOM 609 N N . LEU A 1 80 ? 10.674 -4.468 -0.298 1.00 93.00 80 LEU A N 1
ATOM 610 C CA . LEU A 1 80 ? 10.779 -4.594 -1.753 1.00 93.00 80 LEU A CA 1
ATOM 611 C C . LEU A 1 80 ? 12.228 -4.581 -2.258 1.00 93.00 80 LEU A C 1
ATOM 613 O O . LEU A 1 80 ? 12.440 -4.789 -3.448 1.00 93.00 80 LEU A O 1
ATOM 617 N N . LYS A 1 81 ? 13.214 -4.385 -1.375 1.00 92.06 81 LYS A N 1
ATOM 618 C CA . LYS A 1 81 ? 14.636 -4.226 -1.716 1.00 92.06 81 LYS A CA 1
ATOM 619 C C . LYS A 1 81 ? 15.206 -5.318 -2.625 1.00 92.06 81 LYS A C 1
ATOM 621 O O . LYS A 1 81 ? 15.994 -5.031 -3.512 1.00 92.06 81 LYS A O 1
ATOM 626 N N . GLU A 1 82 ? 14.824 -6.570 -2.399 1.00 89.75 82 GLU A N 1
ATOM 627 C CA . GLU A 1 82 ? 15.357 -7.715 -3.153 1.00 89.75 82 GLU A CA 1
ATOM 628 C C . GLU A 1 82 ? 14.453 -8.117 -4.335 1.00 89.75 82 GLU A C 1
ATOM 630 O O . GLU A 1 82 ? 14.678 -9.140 -4.982 1.00 89.75 82 GLU A O 1
ATOM 635 N N . ARG A 1 83 ? 13.390 -7.348 -4.620 1.00 89.81 83 ARG A N 1
ATOM 636 C CA . ARG A 1 83 ? 12.423 -7.658 -5.681 1.00 89.81 83 ARG A CA 1
ATOM 637 C C . ARG A 1 83 ? 12.755 -6.890 -6.955 1.00 89.81 83 ARG A C 1
ATOM 639 O O . ARG A 1 83 ? 12.952 -5.684 -6.937 1.00 89.81 83 ARG A O 1
ATOM 646 N N . MET A 1 84 ? 12.717 -7.600 -8.084 1.00 85.62 84 MET A N 1
ATOM 647 C CA . MET A 1 84 ? 12.743 -7.018 -9.434 1.00 85.62 84 MET A CA 1
ATOM 648 C C . MET A 1 84 ? 14.004 -6.193 -9.788 1.00 85.62 84 M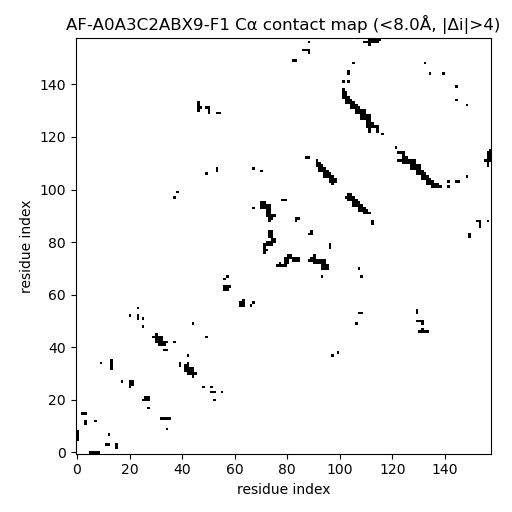ET A C 1
ATOM 650 O O . MET A 1 84 ? 13.942 -5.378 -10.700 1.00 85.62 84 MET A O 1
ATOM 654 N N . ASN A 1 85 ? 15.160 -6.451 -9.157 1.00 84.94 85 ASN A N 1
ATOM 655 C CA . ASN A 1 85 ? 16.423 -5.708 -9.374 1.00 84.94 85 ASN A CA 1
ATOM 656 C C . ASN A 1 85 ? 16.933 -5.662 -10.826 1.00 84.94 85 ASN A C 1
ATOM 658 O O . ASN A 1 85 ? 17.676 -4.758 -11.182 1.00 84.94 85 ASN A O 1
ATOM 662 N N . ASN A 1 86 ? 16.532 -6.620 -11.666 1.00 85.06 86 ASN A N 1
ATOM 663 C CA . ASN A 1 86 ? 16.911 -6.683 -13.083 1.00 85.06 86 ASN A CA 1
ATOM 664 C C . ASN A 1 86 ? 15.713 -6.455 -14.029 1.00 85.06 86 ASN A C 1
ATOM 666 O O . ASN A 1 86 ? 15.751 -6.874 -15.184 1.00 85.06 86 ASN A O 1
ATOM 670 N N . SER A 1 87 ? 14.620 -5.869 -13.531 1.00 87.00 87 SER A N 1
ATOM 671 C CA . SER A 1 87 ? 13.429 -5.533 -14.319 1.00 87.00 87 SER A CA 1
ATOM 672 C C . SER A 1 87 ? 13.450 -4.061 -14.719 1.00 87.00 87 SER A C 1
ATOM 674 O O . SER A 1 87 ? 13.916 -3.223 -13.957 1.00 87.00 87 SER A O 1
ATOM 676 N N . GLU A 1 88 ? 12.830 -3.717 -15.849 1.00 86.19 88 GLU A N 1
ATOM 677 C CA . GLU A 1 88 ? 12.526 -2.315 -16.177 1.00 86.19 88 GLU A CA 1
ATOM 678 C C . GLU A 1 88 ? 11.614 -1.657 -15.124 1.00 86.19 88 GLU A C 1
ATOM 680 O O . GLU A 1 88 ? 11.624 -0.442 -14.973 1.00 86.19 88 GLU A O 1
ATOM 685 N N . SER A 1 89 ? 10.852 -2.455 -14.365 1.00 85.50 89 SER A N 1
ATOM 686 C CA . SER A 1 89 ? 10.002 -1.983 -13.260 1.00 85.50 89 SER A CA 1
ATOM 687 C C . SER A 1 89 ? 10.772 -1.624 -11.978 1.00 85.50 89 SER A C 1
ATOM 689 O O . SER A 1 89 ? 10.140 -1.240 -10.992 1.00 85.50 89 SER A O 1
ATOM 691 N N . HIS A 1 90 ? 12.100 -1.787 -11.954 1.00 88.94 90 HIS A N 1
ATOM 692 C CA . HIS A 1 90 ? 12.960 -1.331 -10.855 1.00 88.94 90 HIS A CA 1
ATOM 693 C C . HIS A 1 90 ? 12.788 0.179 -10.654 1.00 88.94 90 HIS A C 1
ATOM 695 O O . HIS A 1 90 ? 12.679 0.907 -11.634 1.00 88.94 90 HIS A O 1
ATOM 701 N N . GLU A 1 91 ? 12.666 0.640 -9.405 1.00 92.94 91 GLU A N 1
ATOM 702 C CA . GLU A 1 91 ? 12.386 2.044 -9.032 1.00 92.94 91 GLU A CA 1
ATOM 703 C C . GLU A 1 91 ? 11.059 2.652 -9.536 1.00 92.94 91 GLU A C 1
ATOM 705 O O . GLU A 1 91 ? 10.595 3.654 -8.991 1.00 92.94 91 GLU A O 1
ATOM 710 N N . MET A 1 92 ? 10.381 2.020 -10.497 1.00 94.31 92 MET A N 1
ATOM 711 C CA . MET A 1 92 ? 9.128 2.505 -11.091 1.00 94.31 92 MET A CA 1
ATOM 712 C C . MET A 1 92 ? 7.882 2.143 -10.277 1.00 94.31 92 MET A C 1
ATOM 714 O O . MET A 1 92 ? 6.767 2.488 -10.666 1.00 94.31 92 MET A O 1
ATOM 718 N N . VAL A 1 93 ? 8.049 1.436 -9.157 1.00 95.69 93 VAL A N 1
ATOM 719 C CA . VAL A 1 93 ? 6.956 0.971 -8.301 1.00 95.69 93 VAL A CA 1
ATOM 720 C C . VAL A 1 93 ? 7.227 1.372 -6.860 1.00 95.69 93 VAL A C 1
ATOM 722 O O . VAL A 1 93 ? 8.292 1.093 -6.309 1.00 95.69 93 VAL A O 1
ATOM 725 N N . ARG A 1 94 ? 6.227 1.990 -6.235 1.00 97.69 94 ARG A N 1
ATOM 726 C CA . ARG A 1 94 ? 6.206 2.323 -4.812 1.00 97.69 94 ARG A CA 1
ATOM 727 C C . ARG A 1 94 ? 5.050 1.603 -4.155 1.00 97.69 94 ARG A C 1
ATOM 729 O O . ARG A 1 94 ? 3.910 1.783 -4.573 1.00 97.69 94 ARG A O 1
ATOM 736 N N . GLY A 1 95 ? 5.305 0.799 -3.130 1.00 97.25 95 GLY A N 1
ATOM 737 C CA . GLY A 1 95 ? 4.246 -0.008 -2.542 1.00 97.25 95 GLY A CA 1
ATOM 738 C C . GLY A 1 95 ? 4.468 -0.416 -1.101 1.00 97.25 95 GLY A C 1
ATOM 739 O O . GLY A 1 95 ? 5.583 -0.464 -0.586 1.00 97.25 95 GLY A O 1
ATOM 740 N N . LYS A 1 96 ? 3.356 -0.759 -0.456 1.00 97.25 96 LYS A N 1
ATOM 741 C CA . LYS A 1 96 ? 3.330 -1.392 0.853 1.00 97.25 96 LYS A CA 1
ATOM 742 C C . LYS A 1 96 ? 3.053 -2.877 0.678 1.00 97.25 96 LYS A C 1
ATOM 744 O O . LYS A 1 96 ? 2.096 -3.267 0.010 1.00 97.25 96 LYS A O 1
ATOM 749 N N . THR A 1 97 ? 3.867 -3.709 1.320 1.00 96.00 97 THR A N 1
ATOM 750 C CA . THR A 1 97 ? 3.637 -5.158 1.375 1.00 96.00 97 THR A CA 1
ATOM 751 C C . THR A 1 97 ? 2.860 -5.562 2.625 1.00 96.00 97 THR A C 1
ATOM 753 O O . THR A 1 97 ? 2.963 -4.920 3.677 1.00 96.00 97 THR A O 1
ATOM 756 N N . GLY A 1 98 ? 2.157 -6.687 2.528 1.00 93.69 98 GLY A N 1
ATOM 757 C CA . GLY A 1 98 ? 1.592 -7.429 3.649 1.00 93.69 98 GLY A CA 1
ATOM 758 C C . GLY A 1 98 ? 1.840 -8.922 3.458 1.00 93.69 98 GLY A C 1
ATOM 759 O O . GLY A 1 98 ? 1.617 -9.447 2.370 1.00 93.69 98 GLY A O 1
ATOM 760 N N . THR A 1 99 ? 2.308 -9.599 4.504 1.00 92.38 99 THR A N 1
ATOM 761 C CA . THR A 1 99 ? 2.553 -11.045 4.475 1.00 92.38 99 THR A CA 1
ATOM 762 C C . THR A 1 99 ? 2.088 -11.646 5.793 1.00 92.38 99 THR A C 1
ATOM 764 O O . THR A 1 99 ? 2.554 -11.237 6.853 1.00 92.38 99 THR A O 1
ATOM 767 N N . LEU A 1 100 ? 1.185 -12.619 5.716 1.00 92.56 100 LEU A N 1
ATOM 768 C CA . LEU A 1 100 ? 0.799 -13.502 6.816 1.00 92.56 100 LEU A CA 1
ATOM 769 C C . LEU A 1 100 ? 0.853 -14.944 6.304 1.00 92.56 100 LEU A C 1
ATOM 771 O O . LEU A 1 100 ? 0.984 -15.189 5.106 1.00 92.56 100 LEU A O 1
ATOM 775 N N . ASP A 1 101 ? 0.718 -15.916 7.197 1.00 92.31 101 ASP A N 1
ATOM 776 C CA . ASP A 1 101 ? 0.592 -17.306 6.768 1.00 92.31 101 ASP A CA 1
ATOM 777 C C . ASP A 1 101 ? -0.680 -17.497 5.914 1.00 92.31 101 ASP A C 1
ATOM 779 O O . ASP A 1 101 ? -1.791 -17.158 6.353 1.00 92.31 101 ASP A O 1
ATOM 783 N N . GLY A 1 102 ? -0.468 -17.966 4.679 1.00 93.56 102 GLY A N 1
ATOM 784 C CA . GLY A 1 102 ? -1.464 -18.091 3.612 1.00 93.56 102 GLY A CA 1
ATOM 785 C C . GLY A 1 102 ? -1.890 -16.781 2.935 1.00 93.56 102 GLY A C 1
ATOM 786 O O . GLY A 1 102 ? -2.828 -16.808 2.144 1.00 93.56 102 GLY A O 1
ATOM 787 N N . VAL A 1 103 ? -1.262 -15.633 3.230 1.00 95.69 103 VAL A N 1
ATOM 788 C CA . VAL A 1 103 ? -1.665 -14.323 2.677 1.00 95.69 103 VAL A CA 1
ATOM 789 C C . VAL A 1 103 ? -0.464 -13.509 2.213 1.00 95.69 103 VAL A C 1
ATOM 791 O O . VAL A 1 103 ? 0.515 -13.336 2.937 1.00 95.69 103 VAL A O 1
ATOM 794 N N . SER A 1 104 ? -0.557 -12.944 1.012 1.00 96.56 104 SER A N 1
ATOM 795 C CA . SER A 1 104 ? 0.420 -11.995 0.492 1.00 96.56 104 SER A CA 1
ATOM 796 C C . SER A 1 104 ? -0.285 -10.895 -0.279 1.00 96.56 104 SER A C 1
ATOM 798 O O . SER A 1 104 ? -1.128 -11.154 -1.137 1.00 96.56 104 SER A O 1
ATOM 800 N N . ALA A 1 105 ? 0.086 -9.659 0.023 1.00 97.06 105 ALA A N 1
ATOM 801 C CA . ALA A 1 105 ? -0.450 -8.479 -0.615 1.00 97.06 105 ALA A CA 1
ATOM 802 C C . ALA A 1 105 ? 0.657 -7.479 -0.941 1.00 97.06 105 ALA A C 1
ATOM 804 O O . ALA A 1 105 ? 1.642 -7.340 -0.209 1.00 97.06 105 ALA A O 1
ATOM 805 N N . ILE A 1 106 ? 0.454 -6.749 -2.029 1.00 97.44 106 ILE A N 1
ATOM 806 C CA . ILE A 1 106 ? 1.223 -5.565 -2.389 1.00 97.44 106 ILE A CA 1
ATOM 807 C C . ILE A 1 106 ? 0.265 -4.549 -3.003 1.00 97.44 106 ILE A C 1
ATOM 809 O O . ILE A 1 106 ? -0.594 -4.892 -3.815 1.00 97.44 106 ILE A O 1
ATOM 813 N N . SER A 1 107 ? 0.338 -3.301 -2.561 1.00 98.31 107 SER A N 1
ATOM 814 C CA . SER A 1 107 ? -0.505 -2.219 -3.078 1.00 98.31 107 SER A CA 1
ATOM 815 C C . SER A 1 107 ? 0.262 -0.909 -3.058 1.00 98.31 107 SER A C 1
ATOM 817 O O . SER A 1 107 ? 1.094 -0.698 -2.172 1.00 98.31 107 SER A O 1
ATOM 819 N N . GLY A 1 108 ? -0.006 -0.041 -4.025 1.00 98.00 108 GLY A N 1
ATOM 820 C CA . GLY A 1 108 ? 0.670 1.243 -4.141 1.00 98.00 108 GLY A CA 1
ATOM 821 C C . GLY A 1 108 ? 0.550 1.835 -5.535 1.00 98.00 108 GLY A C 1
ATOM 822 O O . GLY A 1 108 ? -0.457 1.635 -6.211 1.00 98.00 108 GLY A O 1
ATOM 823 N N . TYR A 1 109 ? 1.584 2.555 -5.953 1.00 97.62 109 TYR A N 1
ATOM 824 C CA . TYR A 1 109 ? 1.643 3.261 -7.225 1.00 97.62 109 TYR A CA 1
ATOM 825 C C . TYR A 1 109 ? 2.717 2.669 -8.124 1.00 97.62 109 TYR A C 1
ATOM 827 O O . TYR A 1 109 ? 3.775 2.240 -7.656 1.00 97.62 109 TYR A O 1
ATOM 835 N N . ALA A 1 110 ? 2.460 2.685 -9.421 1.00 95.38 110 ALA A N 1
ATOM 836 C CA . ALA A 1 110 ? 3.422 2.302 -10.434 1.00 95.38 110 ALA A CA 1
ATOM 837 C C . ALA A 1 110 ? 3.384 3.307 -11.583 1.00 95.38 110 ALA A C 1
ATOM 839 O O . ALA A 1 110 ? 2.333 3.859 -11.901 1.00 95.38 110 ALA A O 1
ATOM 840 N N . ALA A 1 111 ? 4.540 3.553 -12.186 1.00 93.12 111 ALA A N 1
ATOM 841 C CA . ALA A 1 111 ? 4.659 4.371 -13.379 1.00 93.12 111 ALA A CA 1
ATOM 842 C C . ALA A 1 111 ? 4.673 3.484 -14.626 1.00 93.12 111 ALA A C 1
ATOM 844 O O . ALA A 1 111 ? 5.343 2.450 -14.676 1.00 93.12 111 ALA A O 1
ATOM 845 N N . CYS A 1 112 ? 3.936 3.908 -15.645 1.00 89.62 112 CYS A N 1
ATOM 846 C CA . CYS A 1 112 ? 3.863 3.213 -16.917 1.00 89.62 112 CYS A CA 1
ATOM 847 C C . CYS A 1 112 ? 5.139 3.453 -17.749 1.00 89.62 112 CYS A C 1
ATOM 849 O O . CYS A 1 112 ? 5.533 4.594 -17.989 1.00 89.62 112 CYS A O 1
ATOM 851 N N . ILE A 1 113 ? 5.812 2.384 -18.185 1.00 87.62 113 ILE A N 1
ATOM 852 C CA . ILE A 1 113 ? 7.132 2.433 -18.842 1.00 87.62 113 ILE A CA 1
ATOM 853 C C . ILE A 1 113 ? 6.994 2.359 -20.362 1.00 87.62 113 ILE A C 1
ATOM 855 O O . ILE A 1 113 ? 7.616 3.153 -21.079 1.00 87.62 113 ILE A O 1
ATOM 859 N N . LYS A 1 114 ? 6.208 1.394 -20.853 1.00 81.31 114 LYS A N 1
ATOM 860 C CA . LYS A 1 114 ? 5.986 1.155 -22.290 1.00 81.31 114 LYS A CA 1
ATOM 861 C C . LYS A 1 114 ? 4.542 1.432 -22.714 1.00 81.31 114 LYS A C 1
ATOM 863 O O . LYS A 1 114 ? 4.355 1.913 -23.827 1.00 81.31 114 LYS A O 1
ATOM 868 N N . CYS A 1 115 ? 3.582 1.249 -21.810 1.00 70.12 115 CYS A N 1
ATOM 869 C CA . CYS A 1 115 ? 2.156 1.492 -22.012 1.00 70.12 115 CYS A CA 1
ATOM 870 C C . CYS A 1 115 ? 1.620 0.785 -23.250 1.00 70.12 115 CYS A C 1
ATOM 872 O O . CYS A 1 115 ? 1.251 1.415 -24.242 1.00 70.12 115 CYS A O 1
ATOM 874 N N . ASN A 1 116 ? 1.580 -0.546 -23.189 1.00 64.44 116 ASN A N 1
ATOM 875 C CA . ASN A 1 116 ? 0.849 -1.312 -24.185 1.00 64.44 116 ASN A CA 1
ATOM 876 C C . ASN A 1 116 ? -0.615 -0.828 -24.270 1.00 64.44 116 ASN A C 1
ATOM 878 O O . ASN A 1 116 ? -1.264 -0.647 -23.234 1.00 64.44 116 ASN A O 1
ATOM 882 N N . PRO A 1 117 ? -1.162 -0.636 -25.486 1.00 61.50 117 PRO A N 1
ATOM 883 C CA . PRO A 1 117 ? -2.564 -0.290 -25.643 1.00 61.50 117 PRO A CA 1
ATOM 884 C C . PRO A 1 117 ? -3.431 -1.397 -25.032 1.00 61.50 117 PRO A C 1
ATOM 886 O O . PRO A 1 117 ? -3.373 -2.551 -25.452 1.00 61.50 117 PRO A O 1
ATOM 889 N N . CYS A 1 118 ? -4.230 -1.040 -24.031 1.00 64.75 118 CYS A N 1
ATOM 890 C CA . CYS A 1 118 ? -5.217 -1.912 -23.403 1.00 64.75 118 CYS A CA 1
ATOM 891 C C . CYS A 1 118 ? -6.614 -1.414 -23.812 1.00 64.75 118 CYS A C 1
ATOM 893 O O . CYS A 1 118 ? -6.809 -0.208 -23.958 1.00 64.75 118 CYS A O 1
ATOM 895 N N . GLU A 1 119 ? -7.589 -2.318 -23.987 1.00 58.44 119 GLU A N 1
ATOM 896 C CA . GLU A 1 119 ? -8.942 -1.997 -24.497 1.00 58.44 119 GLU A CA 1
ATOM 897 C C . GLU A 1 119 ? -9.644 -0.852 -23.741 1.00 58.44 119 GLU A C 1
ATOM 899 O O . GLU A 1 119 ? -10.493 -0.181 -24.316 1.00 58.44 119 GLU A O 1
ATOM 904 N N . ASN A 1 120 ? -9.258 -0.598 -22.484 1.00 60.28 120 ASN A N 1
ATOM 905 C CA . ASN A 1 120 ? -9.803 0.461 -21.631 1.00 60.28 120 ASN A CA 1
ATOM 906 C C . ASN A 1 120 ? -8.720 1.256 -20.868 1.00 60.28 120 ASN A C 1
ATOM 908 O O . ASN A 1 120 ? -9.002 1.795 -19.798 1.00 60.28 120 ASN A O 1
ATOM 912 N N . CYS A 1 121 ? -7.482 1.322 -21.372 1.00 62.19 121 CYS A N 1
ATOM 913 C CA . CYS A 1 121 ? -6.402 2.078 -20.729 1.00 62.19 121 CYS A CA 1
ATOM 914 C C . CYS A 1 121 ? -5.873 3.150 -21.679 1.00 62.19 121 CYS A C 1
ATOM 916 O O . CYS A 1 121 ? -5.377 2.842 -22.761 1.00 62.19 121 CYS A O 1
ATOM 918 N N . SER A 1 122 ? -5.920 4.407 -21.244 1.00 67.88 122 SER A N 1
ATOM 919 C CA . SER A 1 122 ? -5.287 5.542 -21.926 1.00 67.88 122 SER A CA 1
ATOM 920 C C . SER A 1 122 ? -4.063 6.024 -21.151 1.00 67.88 122 SER A C 1
ATOM 922 O O . SER A 1 122 ? -3.917 7.220 -20.935 1.00 67.88 122 SER A O 1
ATOM 924 N N . LEU A 1 123 ? -3.224 5.090 -20.689 1.00 75.00 123 LEU A N 1
ATOM 925 C CA . LEU A 1 123 ? -2.008 5.449 -19.967 1.00 75.00 123 LEU A CA 1
ATOM 926 C C . LEU A 1 123 ? -0.929 5.909 -20.946 1.00 75.00 123 LEU A C 1
ATOM 928 O O . LEU A 1 123 ? -0.572 5.189 -21.879 1.00 75.00 123 LEU A O 1
ATOM 932 N N . ASN A 1 124 ? -0.391 7.098 -20.712 1.00 82.44 124 ASN A N 1
ATOM 933 C CA . ASN A 1 124 ? 0.791 7.601 -21.396 1.00 82.44 124 ASN A CA 1
ATOM 934 C C . ASN A 1 124 ? 2.060 7.162 -20.663 1.00 82.44 124 ASN A C 1
ATOM 936 O O . ASN A 1 124 ? 2.073 6.940 -19.451 1.00 82.44 124 ASN A O 1
ATOM 940 N N . LYS A 1 125 ? 3.174 7.080 -21.396 1.00 85.31 125 LYS A N 1
ATOM 941 C CA . LYS A 1 125 ? 4.478 6.798 -20.790 1.00 85.31 125 LYS A CA 1
ATOM 942 C C . LYS A 1 125 ? 4.782 7.814 -19.685 1.00 85.31 125 LYS A C 1
ATOM 944 O O . LYS A 1 125 ? 4.767 9.017 -19.926 1.00 85.31 125 LYS A O 1
ATOM 949 N N . GLY A 1 126 ? 5.109 7.312 -18.498 1.00 84.81 126 GLY A N 1
ATOM 950 C CA . GLY A 1 126 ? 5.371 8.098 -17.295 1.00 84.81 126 GLY A CA 1
ATOM 951 C C . GLY A 1 126 ? 4.132 8.403 -16.453 1.00 84.81 126 GLY A C 1
ATOM 952 O O . GLY A 1 126 ? 4.290 8.897 -15.339 1.00 84.81 126 GLY A O 1
ATOM 953 N N . GLU A 1 127 ? 2.921 8.091 -16.924 1.00 89.94 127 GLU A N 1
ATOM 954 C CA . GLU A 1 127 ? 1.725 8.237 -16.096 1.00 89.94 127 GLU A CA 1
ATOM 955 C C . GLU A 1 127 ? 1.720 7.230 -14.952 1.00 89.94 127 GLU A C 1
ATOM 957 O O . GLU A 1 127 ? 2.122 6.071 -15.091 1.00 89.94 127 GLU A O 1
ATOM 962 N N . ILE A 1 128 ? 1.267 7.717 -13.801 1.00 92.88 128 ILE A N 1
ATOM 963 C CA . ILE A 1 128 ? 1.198 6.961 -12.561 1.00 92.88 128 ILE A CA 1
ATOM 964 C C . ILE A 1 128 ? -0.200 6.366 -12.439 1.00 92.88 128 ILE A C 1
ATOM 966 O O . ILE A 1 128 ? -1.197 7.064 -12.618 1.00 92.88 128 ILE A O 1
ATOM 970 N N . PHE A 1 129 ? -0.271 5.092 -12.074 1.00 93.50 129 PHE A N 1
ATOM 971 C CA . PHE A 1 129 ? -1.515 4.411 -11.743 1.00 93.50 129 PHE A CA 1
ATOM 972 C C . PHE A 1 129 ? -1.418 3.736 -10.374 1.00 93.50 129 PHE A C 1
ATOM 974 O O . PHE A 1 129 ? -0.340 3.336 -9.923 1.00 93.50 129 PHE A O 1
ATOM 981 N N . ALA A 1 130 ? -2.561 3.609 -9.703 1.00 96.88 130 ALA A N 1
ATOM 982 C CA . ALA A 1 130 ? -2.682 2.833 -8.478 1.00 96.88 130 ALA A CA 1
ATOM 983 C C . ALA A 1 130 ? -2.923 1.353 -8.810 1.00 96.88 130 ALA A C 1
ATOM 985 O O . ALA A 1 130 ? -3.629 1.020 -9.761 1.00 96.88 130 ALA A O 1
ATOM 986 N N . PHE A 1 131 ? -2.373 0.450 -8.001 1.00 96.94 131 PHE A N 1
ATOM 987 C CA . PHE A 1 131 ? -2.621 -0.985 -8.111 1.00 96.94 131 PHE A CA 1
ATOM 988 C C . PHE A 1 131 ? -2.778 -1.628 -6.728 1.00 96.94 131 PHE A C 1
ATOM 990 O O . PHE A 1 131 ? -2.242 -1.156 -5.721 1.00 96.94 131 PHE A O 1
ATOM 997 N N . SER A 1 132 ? -3.501 -2.746 -6.681 1.00 98.25 132 SER A N 1
ATOM 998 C CA . SER A 1 132 ? -3.635 -3.567 -5.481 1.00 98.25 132 SER A CA 1
ATOM 999 C C . SER A 1 132 ? -3.745 -5.037 -5.864 1.00 98.25 132 SER A C 1
ATOM 1001 O O . SER A 1 132 ? -4.614 -5.426 -6.641 1.00 98.25 132 SER A O 1
ATOM 1003 N N . ILE A 1 133 ? -2.843 -5.854 -5.323 1.00 98.00 133 ILE A N 1
ATOM 1004 C CA . ILE A 1 133 ? -2.819 -7.303 -5.505 1.00 98.00 133 ILE A CA 1
ATOM 1005 C C . ILE A 1 133 ? -2.913 -7.935 -4.122 1.00 98.00 133 ILE A C 1
ATOM 1007 O O . ILE A 1 133 ? -2.057 -7.698 -3.270 1.00 98.00 133 ILE A O 1
ATOM 1011 N N . ILE A 1 134 ? -3.946 -8.749 -3.908 1.00 97.31 134 ILE A N 1
ATOM 1012 C CA . ILE A 1 134 ? -4.188 -9.475 -2.659 1.00 97.31 134 ILE A CA 1
ATOM 1013 C C . ILE A 1 134 ? -4.401 -10.945 -3.013 1.00 97.31 134 ILE A C 1
ATOM 1015 O O . ILE A 1 134 ? -5.304 -11.278 -3.777 1.00 97.31 134 ILE A O 1
ATOM 1019 N N . MET A 1 135 ? -3.565 -11.821 -2.463 1.00 97.12 135 MET A N 1
ATOM 1020 C CA . MET A 1 135 ? -3.606 -13.264 -2.688 1.00 97.12 135 MET A CA 1
ATOM 1021 C C . MET A 1 135 ? -3.758 -13.969 -1.342 1.00 97.12 135 MET A C 1
ATOM 1023 O O . MET A 1 135 ? -2.865 -13.899 -0.496 1.00 97.12 135 MET A O 1
ATOM 1027 N N . ASN A 1 136 ? -4.904 -14.622 -1.151 1.00 95.69 136 ASN A N 1
ATOM 1028 C CA . ASN A 1 136 ? -5.266 -15.336 0.071 1.00 95.69 136 ASN A CA 1
ATOM 1029 C C . ASN A 1 136 ? -5.276 -16.851 -0.158 1.00 95.69 136 ASN A C 1
ATOM 1031 O O . ASN A 1 136 ? -5.363 -17.318 -1.293 1.00 95.69 136 ASN A O 1
ATOM 1035 N N . ASP A 1 137 ? -5.234 -17.594 0.945 1.00 94.88 137 ASP A N 1
ATOM 1036 C CA . ASP A 1 137 ? -5.428 -19.042 1.035 1.00 94.88 137 ASP A CA 1
ATOM 1037 C C . ASP A 1 137 ? -4.478 -19.877 0.159 1.00 94.88 137 ASP A C 1
ATOM 1039 O O . ASP A 1 137 ? -4.770 -21.026 -0.191 1.00 94.88 137 ASP A O 1
ATOM 1043 N N . PHE A 1 138 ? -3.307 -19.328 -0.178 1.00 94.62 138 PHE A N 1
ATOM 1044 C CA . PHE A 1 138 ? -2.299 -20.086 -0.905 1.00 94.62 138 PHE A CA 1
ATOM 1045 C C . PHE A 1 138 ? -1.621 -21.106 0.016 1.00 94.62 138 PHE A C 1
ATOM 1047 O O . PHE A 1 138 ? -1.383 -20.861 1.197 1.00 94.62 138 PHE A O 1
ATOM 1054 N N . ARG A 1 139 ? -1.287 -22.269 -0.551 1.00 92.56 139 ARG A N 1
ATOM 1055 C CA . ARG A 1 139 ? -0.617 -23.376 0.159 1.00 92.56 139 ARG A CA 1
ATOM 1056 C C . ARG A 1 139 ? 0.831 -23.592 -0.279 1.00 92.56 139 ARG A C 1
ATOM 1058 O O . ARG A 1 139 ? 1.498 -24.495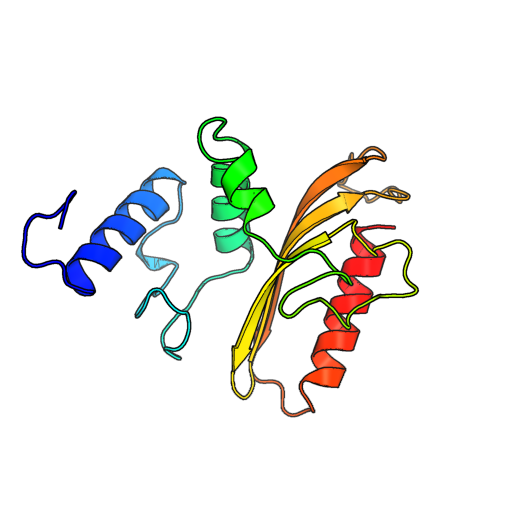 0.216 1.00 92.56 139 ARG A O 1
ATOM 1065 N N . CYS A 1 140 ? 1.292 -22.811 -1.250 1.00 91.88 140 CYS A N 1
ATOM 1066 C CA . CYS A 1 140 ? 2.666 -22.833 -1.730 1.00 91.88 140 CYS A CA 1
ATOM 1067 C C . CYS A 1 140 ? 3.566 -21.913 -0.890 1.00 91.88 140 CYS A C 1
ATOM 1069 O O . CYS A 1 140 ? 3.119 -21.229 0.029 1.00 91.88 140 CYS A O 1
ATOM 1071 N N . ASN A 1 141 ? 4.861 -21.902 -1.201 1.00 91.56 141 ASN A N 1
ATOM 1072 C CA . ASN A 1 141 ? 5.797 -20.978 -0.575 1.00 91.56 141 ASN A CA 1
ATOM 1073 C C . ASN A 1 141 ? 5.477 -19.523 -0.978 1.00 91.56 141 ASN A C 1
ATOM 1075 O O . ASN A 1 141 ? 5.194 -19.252 -2.145 1.00 91.56 141 ASN A O 1
ATOM 1079 N N . ALA A 1 142 ? 5.586 -18.587 -0.030 1.00 90.31 142 ALA A N 1
ATOM 1080 C CA . ALA A 1 142 ? 5.324 -17.165 -0.266 1.00 90.31 142 ALA A CA 1
ATOM 1081 C C . ALA A 1 142 ? 6.171 -16.563 -1.404 1.00 90.31 142 ALA A C 1
ATOM 1083 O O . ALA A 1 142 ? 5.678 -15.705 -2.129 1.00 90.31 142 ALA A O 1
ATOM 1084 N N . GLY A 1 143 ? 7.398 -17.046 -1.619 1.00 91.06 143 GLY A N 1
ATOM 1085 C CA . GLY A 1 143 ? 8.258 -16.626 -2.726 1.00 91.06 143 GLY A CA 1
ATOM 1086 C C . GLY A 1 143 ? 7.633 -16.880 -4.099 1.00 91.06 143 GLY A C 1
ATOM 1087 O O . GLY A 1 143 ? 7.648 -15.989 -4.939 1.00 91.06 143 GLY A O 1
ATOM 1088 N N . MET A 1 144 ? 6.959 -18.021 -4.299 1.00 93.62 144 MET A N 1
ATOM 1089 C CA . MET A 1 144 ? 6.246 -18.292 -5.560 1.00 93.62 144 MET A CA 1
ATOM 1090 C C . MET A 1 144 ? 5.103 -17.295 -5.789 1.00 93.62 144 MET A C 1
ATOM 1092 O O . MET A 1 144 ? 4.821 -16.902 -6.916 1.00 93.62 144 MET A O 1
ATOM 1096 N N . VAL A 1 145 ? 4.437 -16.870 -4.714 1.00 95.62 145 VAL A N 1
ATOM 1097 C CA . VAL A 1 145 ? 3.369 -15.863 -4.773 1.00 95.62 145 VAL A CA 1
ATOM 1098 C C . VAL A 1 145 ? 3.949 -14.485 -5.091 1.00 95.62 145 VAL A C 1
ATOM 1100 O O . VAL A 1 145 ? 3.368 -13.736 -5.877 1.00 95.62 145 VAL A O 1
ATOM 1103 N N . TRP A 1 146 ? 5.120 -14.159 -4.539 1.00 93.94 146 TRP A N 1
ATOM 1104 C CA . TRP A 1 146 ? 5.847 -12.938 -4.884 1.00 93.94 146 TRP A CA 1
ATOM 1105 C C . TRP A 1 146 ? 6.270 -12.923 -6.351 1.00 93.94 146 TRP A C 1
ATOM 1107 O O . TRP A 1 146 ? 6.173 -11.872 -6.979 1.00 93.94 146 TRP A O 1
ATOM 1117 N N . ASP A 1 147 ? 6.661 -14.064 -6.918 1.00 94.00 147 ASP A N 1
ATOM 1118 C CA . ASP A 1 147 ? 6.985 -14.174 -8.342 1.00 94.00 147 ASP A CA 1
ATOM 1119 C C . ASP A 1 147 ? 5.764 -13.896 -9.225 1.00 94.00 147 ASP A C 1
ATOM 1121 O O . ASP A 1 147 ? 5.868 -13.138 -10.189 1.00 94.00 147 ASP A O 1
ATOM 1125 N N . ILE A 1 148 ? 4.584 -14.417 -8.866 1.00 95.44 148 ILE A N 1
ATOM 1126 C CA . ILE A 1 148 ? 3.333 -14.112 -9.583 1.00 95.44 148 ILE A CA 1
ATOM 1127 C C . ILE A 1 148 ? 3.010 -12.617 -9.478 1.00 95.44 148 ILE A C 1
ATOM 1129 O O . ILE A 1 148 ? 2.698 -11.977 -10.481 1.00 95.44 148 ILE A O 1
ATOM 1133 N N . GLN A 1 149 ? 3.120 -12.029 -8.284 1.00 95.62 149 GLN A N 1
ATOM 1134 C CA . GLN A 1 149 ? 2.939 -10.586 -8.103 1.00 95.62 149 GLN A CA 1
ATOM 1135 C C . GLN A 1 149 ? 3.924 -9.777 -8.959 1.00 95.62 149 GLN A C 1
ATOM 1137 O O . GLN A 1 149 ? 3.515 -8.802 -9.582 1.00 95.62 149 GLN A O 1
ATOM 1142 N N . ASN A 1 150 ? 5.199 -10.180 -9.018 1.00 94.00 150 ASN A N 1
ATOM 1143 C CA . ASN A 1 150 ? 6.217 -9.523 -9.840 1.00 94.00 150 ASN A CA 1
ATOM 1144 C C . ASN A 1 150 ? 5.850 -9.590 -11.327 1.00 94.00 150 ASN A C 1
ATOM 1146 O O . ASN A 1 150 ? 5.962 -8.584 -12.015 1.00 94.00 150 ASN A O 1
ATOM 1150 N N . GLN A 1 151 ? 5.368 -10.738 -11.814 1.00 93.81 151 GLN A N 1
ATOM 1151 C CA . GLN A 1 151 ? 4.933 -10.896 -13.206 1.00 93.81 151 GLN A CA 1
ATOM 1152 C C . GLN A 1 151 ? 3.737 -10.001 -13.543 1.00 93.81 151 GLN A C 1
ATOM 1154 O O . GLN A 1 151 ? 3.746 -9.346 -14.583 1.00 93.81 151 GLN A O 1
ATOM 1159 N N . ILE A 1 152 ? 2.738 -9.927 -12.655 1.00 93.19 152 ILE A N 1
ATOM 1160 C CA . ILE A 1 152 ? 1.593 -9.022 -12.824 1.00 93.19 152 ILE A CA 1
ATOM 1161 C C . ILE A 1 152 ? 2.083 -7.573 -12.876 1.00 93.19 152 ILE A C 1
ATOM 1163 O O . ILE A 1 152 ? 1.720 -6.841 -13.786 1.00 93.19 152 ILE A O 1
ATOM 1167 N N . ILE A 1 153 ? 2.940 -7.161 -11.939 1.00 92.38 153 ILE A N 1
ATOM 1168 C CA . ILE A 1 153 ? 3.479 -5.795 -11.896 1.00 92.38 153 ILE A CA 1
ATOM 1169 C C . ILE A 1 153 ? 4.282 -5.481 -13.161 1.00 92.38 153 ILE A C 1
ATOM 1171 O O . ILE A 1 153 ? 4.072 -4.432 -13.763 1.00 92.38 153 ILE A O 1
ATOM 1175 N N . SER A 1 154 ? 5.143 -6.395 -13.615 1.00 90.81 154 SER A N 1
ATOM 1176 C CA . SER A 1 154 ? 5.859 -6.244 -14.882 1.00 90.81 154 SER A CA 1
ATOM 1177 C C . SER A 1 154 ? 4.896 -6.027 -16.045 1.00 90.81 154 SER A C 1
ATOM 1179 O O . SER A 1 154 ? 5.090 -5.073 -16.791 1.00 90.81 154 SER A O 1
ATOM 1181 N N . ALA A 1 155 ? 3.840 -6.838 -16.151 1.00 89.00 155 ALA A N 1
ATOM 1182 C CA . ALA A 1 155 ? 2.831 -6.708 -17.199 1.00 89.00 155 ALA A CA 1
ATOM 1183 C C . ALA A 1 155 ? 2.016 -5.407 -17.106 1.00 89.00 155 ALA A C 1
ATOM 1185 O O . ALA A 1 155 ? 1.610 -4.876 -18.128 1.00 89.00 155 ALA A O 1
ATOM 1186 N N . LEU A 1 156 ? 1.788 -4.877 -15.901 1.00 86.12 156 LEU A N 1
ATOM 1187 C CA . LEU A 1 156 ? 1.094 -3.598 -15.714 1.00 86.12 156 LEU A CA 1
ATOM 1188 C C . LEU A 1 156 ? 1.975 -2.397 -16.083 1.00 86.12 156 LEU A C 1
ATOM 1190 O O . LEU A 1 156 ? 1.471 -1.379 -16.544 1.00 86.12 156 LEU A O 1
ATOM 1194 N N . THR A 1 157 ? 3.285 -2.490 -15.850 1.00 86.31 157 THR A N 1
ATOM 1195 C CA . THR A 1 157 ? 4.225 -1.393 -16.144 1.00 86.31 157 THR A CA 1
ATOM 1196 C C . THR A 1 157 ? 4.699 -1.362 -17.599 1.00 86.31 157 THR A C 1
ATOM 1198 O O . THR A 1 157 ? 5.200 -0.329 -18.045 1.00 86.31 157 THR A O 1
ATOM 1201 N N . GLN A 1 158 ? 4.565 -2.469 -18.336 1.00 82.12 158 GLN A N 1
ATOM 1202 C CA . GLN A 1 158 ? 5.014 -2.614 -19.725 1.00 82.12 158 GLN A CA 1
ATOM 1203 C C . GLN A 1 158 ? 3.840 -2.484 -20.695 1.00 82.12 158 GLN A C 1
ATOM 1205 O O . GLN A 1 158 ? 3.824 -1.497 -21.455 1.00 82.12 158 GLN A O 1
#

Sequence (158 aa):
AEIKGAPGTTEKGLEVVEEYLGEIGIQKETYKIADGSGLSRFNRLTPSQIIKVLESMYNDFRFQSEYIASLSVMGVDGSLKERMNNSESHEMVRGKTGTLDGVSAISGYAACIKCNPCENCSLNKGEIFAFSIIMNDFRCNAGMVWDIQNQIISALTQ

Foldseek 3Di:
DVPQDPDDDQVVVVVVVLVVLVVLPHDNVQWDDPGDVPPDPRGDDDFVSLQSVQVVQCPDPVRNVVVQVPFDFACVDDPRVPPPVPAPQHRQDTWDWDDDVQKTKIWHKGFAQPDDDDPPDPHDHRDMGTGIDIGGRDPDDVVVVSVVVSVVNSVVND

Radius of gyration: 16.81 Å; Cα contacts (8 Å, |Δi|>4): 227; chains: 1; bounding box: 38×42×52 Å

Solvent-accessible surface area (backbone atoms only — not comparable to full-atom values): 9114 Å² total; per-residue (Å²): 63,88,88,76,36,80,78,67,46,70,68,60,50,49,51,54,50,52,52,52,39,44,76,70,71,44,63,78,90,73,48,38,80,72,56,94,84,69,80,45,88,66,50,41,76,50,50,70,59,54,36,47,53,48,52,53,41,63,71,32,83,92,44,25,65,62,56,57,67,71,32,31,33,26,33,69,32,77,96,31,32,89,40,54,74,91,42,92,56,36,68,37,27,30,34,48,76,46,79,54,96,40,33,44,33,43,36,39,41,34,35,21,66,64,39,63,89,44,103,88,51,89,62,49,69,65,41,75,46,73,47,54,48,78,48,69,80,52,88,69,62,68,67,62,54,50,50,53,53,49,52,52,50,47,62,69,26,53